Protein AF-A0A174ZA78-F1 (afdb_monomer)

Sequence (173 aa):
MIKTKEKLYFAYGSNMNLNQMAFRCPDAEVVESVRLEGYRLAFRTNGGGNGVATILPEEGSYVDGVLWRISERDEQHLDHYEGFPFLYGKEPVTVTNQDGVRREIMAYTMNSPYKDKPAMPSVSYLEGILNGCRQNGIDTQTVIEAVRCTQQELPQKVVPHKKQRHPKHKEER

Mean predicted aligned error: 7.01 Å

InterPro domains:
  IPR009288 Gamma-glutamylcyclotransferase, AIG2-like domain [PF06094] (9-125)
  IPR013024 Gamma-glutamyl cyclotransferase-like [cd06661] (9-110)
  IPR017939 Gamma-glutamylcyclotransferase [PTHR12935] (7-140)
  IPR036568 Gamma-glutamyl cyclotransferase-like superfamily [SSF110857] (8-127)

Organism: NCBI:txid39492

Radius of gyration: 21.36 Å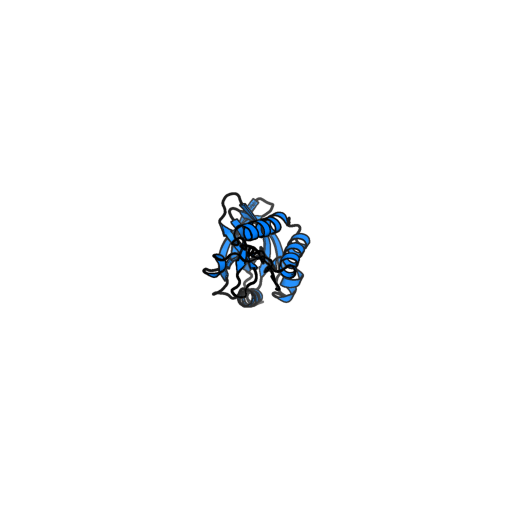; Cα contacts (8 Å, |Δi|>4): 327; chains: 1; bounding box: 51×38×90 Å

Secondary structure (DSSP, 8-state):
------EEEEE-SGGG-HHHHHHH-TT-EEEEEEEEEEEEEEEEE-SSS-EEEEEEEEEEEEEEEEEEEE-HHHHHHHHHHTTTTTSEEEEEEEEE-TT--EEEEEEEEEPTTTTTSB-PPPHHHHHHHHHHHHHTT--SHHHHHHHHHHHHHSPP---------PPPPP---

Foldseek 3Di:
DPPFPKAKEWDQFLCLFPVVCCVQAVPKDWDAKWKFAQWAWAFWDLVPQATGIFIDGHHPDMTITTIMIGGPSSVVSVCVVCVPPAQWNKDWTWIAGPVRDIDTHIYTGGDPPGVVGQHAHDPVRL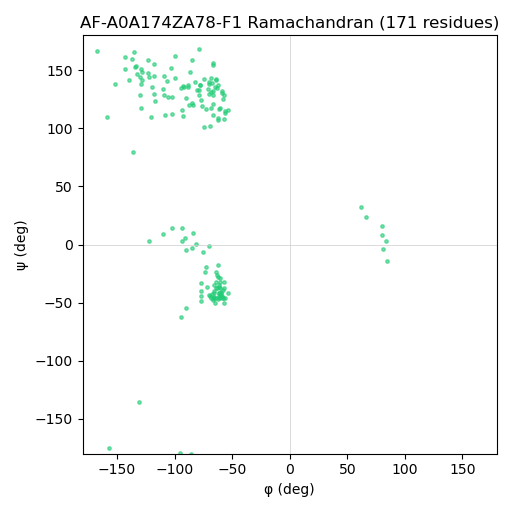VSGVNSCVVRVHDCPRVVVNNVVSVVPDPPPPDPDDPPDDDDDDDDD

Nearest PDB structures (foldseek):
  2rbh-assembly1_B  TM=8.512E-01  e=3.415E-13  Homo sapiens
  3cry-assembly1_B  TM=8.520E-01  e=6.783E-13  Homo sapiens
  2qik-assembly1_A  TM=7.857E-01  e=2.000E-08  Bacillus subtilis
  1vkb-assembly1_A  TM=7.619E-01  e=6.085E-06  Mus musculus
  5i8i-assembly2_D  TM=5.810E-01  e=1.045E-03  Kluyveromyces lactis NRRL Y-1140

Solvent-accessible surface area (backbone atoms only — not comparable to full-atom values): 9672 Å² total; per-residue (Å²): 132,85,80,74,68,73,41,58,37,50,25,76,32,56,65,34,13,65,72,55,31,51,70,64,21,73,78,51,41,84,72,50,60,33,35,31,70,40,20,32,50,38,28,18,26,74,82,78,84,40,17,44,73,31,67,44,84,33,83,93,33,49,36,70,29,33,33,30,39,30,40,65,66,31,48,56,41,47,36,62,77,49,40,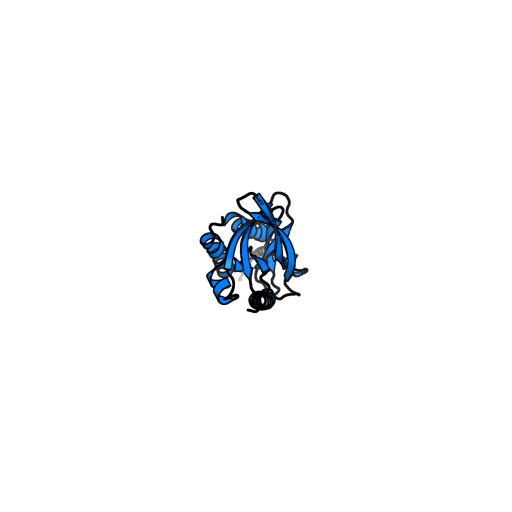51,76,63,51,16,40,79,44,79,43,64,31,30,38,92,88,67,53,73,46,79,33,39,28,72,34,52,25,80,75,35,60,78,34,64,23,67,54,50,70,70,57,49,51,41,25,51,49,8,26,59,77,62,76,44,79,56,61,53,60,54,47,18,51,54,54,30,62,66,70,39,80,78,81,80,73,79,78,78,77,80,79,77,82,80,83,82,85,83,135

pLDDT: mean 90.41, std 17.13, range [41.16, 98.75]

Structure (mmCIF, N/CA/C/O backbone):
data_AF-A0A174ZA78-F1
#
_entry.id   AF-A0A174ZA78-F1
#
loop_
_atom_site.group_PDB
_atom_site.id
_atom_site.type_symbol
_atom_site.label_atom_id
_atom_site.label_alt_id
_atom_site.label_comp_id
_atom_site.label_asym_id
_atom_site.label_entity_id
_atom_site.label_seq_id
_atom_site.pdbx_PDB_ins_code
_atom_site.Cartn_x
_atom_site.Cartn_y
_atom_site.Cartn_z
_atom_site.occupancy
_atom_site.B_iso_or_equiv
_atom_site.auth_seq_id
_atom_site.auth_comp_id
_atom_site.auth_asym_id
_atom_site.auth_atom_id
_atom_site.pdbx_PDB_model_num
ATOM 1 N N . MET A 1 1 ? -10.522 -20.636 25.186 1.00 41.16 1 MET A N 1
ATOM 2 C CA . MET A 1 1 ? -10.494 -19.824 23.952 1.00 41.16 1 MET A CA 1
ATOM 3 C C . MET A 1 1 ? -9.212 -19.015 23.968 1.00 41.16 1 MET A C 1
ATOM 5 O O . MET A 1 1 ? -9.056 -18.176 24.846 1.00 41.16 1 MET A O 1
ATOM 9 N N . ILE A 1 2 ? -8.262 -19.334 23.089 1.00 45.78 2 ILE A N 1
ATOM 10 C CA . ILE A 1 2 ? -7.063 -18.510 22.902 1.00 45.78 2 ILE A CA 1
ATOM 11 C C . ILE A 1 2 ? -7.548 -17.259 22.171 1.00 45.78 2 ILE A C 1
ATOM 13 O O . ILE A 1 2 ? -8.090 -17.377 21.077 1.00 45.78 2 ILE A O 1
ATOM 17 N N . LYS A 1 3 ? -7.439 -16.082 22.795 1.00 47.28 3 LYS A N 1
ATOM 18 C CA . LYS A 1 3 ? -7.637 -14.820 22.080 1.00 47.28 3 LYS A CA 1
ATOM 19 C C . LYS A 1 3 ? -6.455 -14.672 21.130 1.00 47.28 3 LYS A C 1
ATOM 21 O O . LYS A 1 3 ? -5.355 -14.360 21.578 1.00 47.28 3 LYS A O 1
ATOM 26 N N . THR A 1 4 ? -6.664 -14.961 19.854 1.00 57.22 4 THR A N 1
ATOM 27 C CA . THR A 1 4 ? -5.748 -14.552 18.791 1.00 57.22 4 THR A CA 1
ATOM 28 C C . THR A 1 4 ? -5.603 -13.037 18.858 1.00 57.22 4 THR A C 1
ATOM 30 O O . THR A 1 4 ? -6.591 -12.312 18.980 1.00 57.22 4 THR A O 1
ATOM 33 N N . LYS A 1 5 ? -4.364 -12.549 18.883 1.00 69.56 5 LYS A N 1
ATOM 34 C CA . LYS A 1 5 ? -4.090 -11.117 18.896 1.00 69.56 5 LYS A CA 1
ATOM 35 C C . LYS A 1 5 ? -4.353 -10.590 17.489 1.00 69.56 5 LYS A C 1
ATOM 37 O O . LYS A 1 5 ? -3.561 -10.801 16.581 1.00 69.56 5 LYS A O 1
ATOM 42 N N . GLU A 1 6 ? -5.509 -9.974 17.305 1.00 82.25 6 GLU A N 1
ATOM 43 C CA . GLU A 1 6 ? -5.920 -9.403 16.025 1.00 82.25 6 GLU A CA 1
ATOM 44 C C . GLU A 1 6 ? -5.213 -8.066 15.794 1.00 82.25 6 GLU A C 1
ATOM 46 O O . GLU A 1 6 ? -5.087 -7.243 16.708 1.00 82.25 6 GLU A O 1
ATOM 51 N N . LYS A 1 7 ? -4.743 -7.849 14.565 1.00 93.44 7 LYS A N 1
ATOM 52 C CA . LYS A 1 7 ? -4.045 -6.629 14.154 1.00 93.44 7 LYS A CA 1
ATOM 53 C C . LYS A 1 7 ? -4.767 -5.988 12.980 1.00 93.44 7 LYS A C 1
ATOM 55 O O . LYS A 1 7 ? -5.345 -6.676 12.145 1.00 93.44 7 LYS A O 1
ATOM 60 N N . LEU A 1 8 ? -4.722 -4.662 12.922 1.00 97.38 8 LEU A N 1
ATOM 61 C CA . LEU A 1 8 ? -5.211 -3.910 11.776 1.00 97.38 8 LEU A CA 1
ATOM 62 C C . LEU A 1 8 ? -4.061 -3.603 10.813 1.00 97.38 8 LEU A C 1
ATOM 64 O O . LEU A 1 8 ? -2.985 -3.172 11.237 1.00 97.38 8 LEU A O 1
ATOM 68 N N . TYR A 1 9 ? -4.314 -3.819 9.527 1.00 98.25 9 TYR A N 1
ATOM 69 C CA . TYR A 1 9 ? -3.368 -3.643 8.431 1.00 98.25 9 TYR A CA 1
ATOM 70 C C . TYR A 1 9 ? -3.997 -2.798 7.322 1.00 98.25 9 TYR A C 1
ATOM 72 O O . TYR A 1 9 ? -5.090 -3.100 6.847 1.00 98.25 9 TYR A O 1
ATOM 80 N N . PHE A 1 10 ? -3.300 -1.748 6.897 1.00 98.75 10 PHE A N 1
ATOM 81 C CA . PHE A 1 10 ? -3.713 -0.898 5.788 1.00 98.75 10 PHE A CA 1
ATOM 82 C C . PHE A 1 10 ? -3.087 -1.367 4.468 1.00 98.75 10 PHE A C 1
ATOM 84 O O . PHE A 1 10 ? -1.870 -1.299 4.279 1.00 98.75 10 PHE A O 1
ATOM 91 N N . ALA A 1 11 ? -3.932 -1.807 3.537 1.00 98.62 11 ALA A N 1
ATOM 92 C CA . ALA A 1 11 ? -3.547 -2.201 2.189 1.00 98.62 11 ALA A CA 1
ATOM 93 C C . ALA A 1 11 ? -3.885 -1.099 1.176 1.00 98.62 11 ALA A C 1
ATOM 95 O O . ALA A 1 11 ? -5.036 -0.699 1.047 1.00 98.62 11 ALA A O 1
ATOM 96 N N . TYR A 1 12 ? -2.897 -0.678 0.389 1.00 98.50 12 TYR A N 1
ATOM 97 C CA . TYR A 1 12 ? -3.042 0.354 -0.652 1.00 98.50 12 TYR A CA 1
ATOM 98 C C . TYR A 1 12 ? -2.656 -0.143 -2.061 1.00 98.50 12 TYR A C 1
ATOM 100 O O . TYR A 1 12 ? -2.606 0.619 -3.025 1.00 98.50 12 TYR A O 1
ATOM 108 N N . GLY A 1 13 ? -2.307 -1.427 -2.183 1.00 98.19 13 GLY A N 1
ATOM 109 C CA . GLY A 1 13 ? -1.799 -2.047 -3.407 1.00 98.19 13 GLY A CA 1
ATOM 110 C C . GLY A 1 13 ? -2.533 -3.341 -3.745 1.00 98.19 13 GLY A C 1
ATOM 111 O O . GLY A 1 13 ? -3.756 -3.420 -3.667 1.00 98.19 13 GLY A O 1
ATOM 112 N N . SER A 1 14 ? -1.790 -4.384 -4.123 1.00 97.81 14 SER A N 1
ATOM 113 C CA . SER A 1 14 ? -2.393 -5.647 -4.582 1.00 97.81 14 SER A CA 1
ATOM 114 C C . SER A 1 14 ? -3.247 -6.352 -3.516 1.00 97.81 14 SER A C 1
ATOM 116 O O . SER A 1 14 ? -4.246 -6.981 -3.857 1.00 97.81 14 SER A O 1
ATOM 118 N N . ASN A 1 15 ? -2.932 -6.151 -2.231 1.00 98.50 15 ASN A N 1
ATOM 119 C CA . ASN A 1 15 ? -3.715 -6.647 -1.093 1.00 98.50 15 ASN A CA 1
ATOM 120 C C . ASN A 1 15 ? -5.072 -5.931 -0.910 1.00 98.50 15 ASN A C 1
ATOM 122 O O . ASN A 1 15 ? -5.834 -6.290 -0.023 1.00 98.50 15 ASN A O 1
ATOM 126 N N . MET A 1 16 ? -5.430 -4.942 -1.738 1.00 98.56 16 MET A N 1
ATOM 127 C CA . MET A 1 16 ? -6.824 -4.472 -1.809 1.00 98.56 16 MET A CA 1
ATOM 128 C C . MET A 1 16 ? -7.732 -5.484 -2.524 1.00 98.56 16 MET A C 1
ATOM 130 O O . MET A 1 16 ? -8.950 -5.437 -2.389 1.00 98.56 16 MET A O 1
ATOM 134 N N . ASN A 1 17 ? -7.159 -6.397 -3.311 1.00 98.69 17 ASN A N 1
ATOM 135 C CA . ASN A 1 17 ? -7.915 -7.403 -4.041 1.00 98.69 17 ASN A CA 1
ATOM 136 C C . ASN A 1 17 ? -8.375 -8.530 -3.106 1.00 98.69 17 ASN A C 1
ATOM 138 O O . ASN A 1 17 ? -7.549 -9.262 -2.557 1.00 98.69 17 ASN A O 1
ATOM 142 N N . LEU A 1 18 ? -9.693 -8.713 -2.990 1.00 98.31 18 LEU A N 1
ATOM 143 C CA . LEU A 1 18 ? -10.297 -9.673 -2.061 1.00 98.31 18 LEU A CA 1
ATOM 144 C C . LEU A 1 18 ? -9.878 -11.118 -2.359 1.00 98.31 18 LEU A C 1
ATOM 146 O O . LEU A 1 18 ? -9.638 -11.892 -1.440 1.00 98.31 18 LEU A O 1
ATOM 150 N N . ASN A 1 19 ? -9.725 -11.477 -3.637 1.00 97.94 19 ASN A N 1
ATOM 151 C CA . ASN A 1 19 ? -9.325 -12.831 -4.026 1.00 97.94 19 ASN A CA 1
ATOM 152 C C . ASN A 1 19 ? -7.850 -13.094 -3.698 1.00 97.94 19 ASN A C 1
ATOM 154 O O . ASN A 1 19 ? -7.493 -14.201 -3.298 1.00 97.94 19 ASN A O 1
ATOM 158 N N . GLN A 1 20 ? -6.985 -12.083 -3.855 1.00 97.00 20 GLN A N 1
ATOM 159 C CA . GLN A 1 20 ? -5.584 -12.208 -3.448 1.00 97.00 20 GLN A CA 1
ATOM 160 C C . GLN A 1 20 ? -5.467 -12.323 -1.931 1.00 97.00 20 GLN A C 1
ATOM 162 O O . GLN A 1 20 ? -4.719 -13.173 -1.454 1.00 97.00 20 GLN A O 1
ATOM 167 N N . MET A 1 21 ? -6.227 -11.522 -1.180 1.00 97.88 21 MET A N 1
ATOM 168 C CA . MET A 1 21 ? -6.226 -11.595 0.280 1.00 97.88 21 MET A CA 1
ATOM 169 C C . MET A 1 21 ? -6.784 -12.916 0.791 1.00 97.88 21 MET A C 1
ATOM 171 O O . MET A 1 21 ? -6.112 -13.546 1.590 1.00 97.88 21 MET A O 1
ATOM 175 N N . ALA A 1 22 ? -7.899 -13.416 0.258 1.00 97.31 22 ALA A N 1
ATOM 176 C CA . ALA A 1 22 ? -8.426 -14.731 0.629 1.00 97.31 22 ALA A CA 1
ATOM 177 C C . ALA A 1 22 ? -7.420 -15.877 0.392 1.00 97.31 22 ALA A C 1
ATOM 179 O O . ALA A 1 22 ? -7.399 -16.851 1.140 1.00 97.31 22 ALA A O 1
ATOM 180 N N . PHE A 1 23 ? -6.564 -15.767 -0.631 1.00 96.88 23 PHE A N 1
ATOM 181 C CA . PHE A 1 23 ? -5.507 -16.748 -0.887 1.00 96.88 23 PHE A CA 1
ATOM 182 C C . PHE A 1 23 ? -4.300 -16.591 0.053 1.00 96.88 23 PHE A C 1
ATOM 184 O O . PHE A 1 23 ? -3.768 -17.583 0.548 1.00 96.88 23 PHE A O 1
ATOM 191 N N . ARG A 1 24 ? -3.834 -15.356 0.278 1.00 96.69 24 ARG A N 1
ATOM 192 C CA . ARG A 1 24 ? -2.638 -15.071 1.092 1.00 96.69 24 ARG A CA 1
ATOM 193 C C . ARG A 1 24 ? -2.920 -15.185 2.591 1.00 96.69 24 ARG A C 1
ATOM 195 O O . ARG A 1 24 ? -2.080 -15.694 3.328 1.00 96.69 24 ARG A O 1
ATOM 202 N N . CYS A 1 25 ? -4.088 -14.713 3.006 1.00 96.75 25 CYS A N 1
ATOM 203 C CA . CYS A 1 25 ? -4.512 -14.492 4.384 1.00 96.75 25 CYS A CA 1
ATOM 204 C C . CYS A 1 25 ? -5.955 -14.998 4.588 1.00 96.75 25 CYS A C 1
ATOM 206 O O . CYS A 1 25 ? -6.896 -14.203 4.536 1.00 96.75 25 CYS A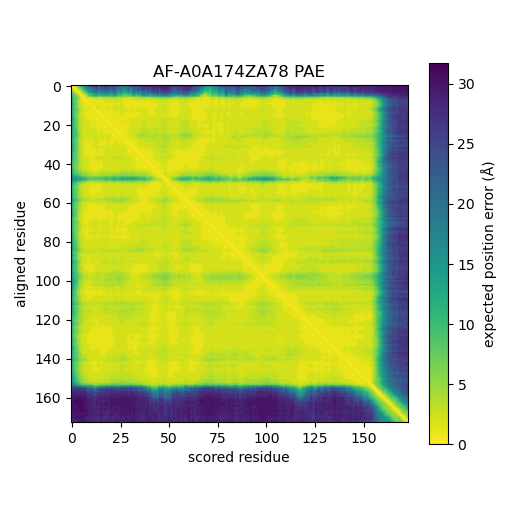 O 1
ATOM 208 N N . PRO A 1 26 ? -6.168 -16.314 4.758 1.00 94.50 26 PRO A N 1
A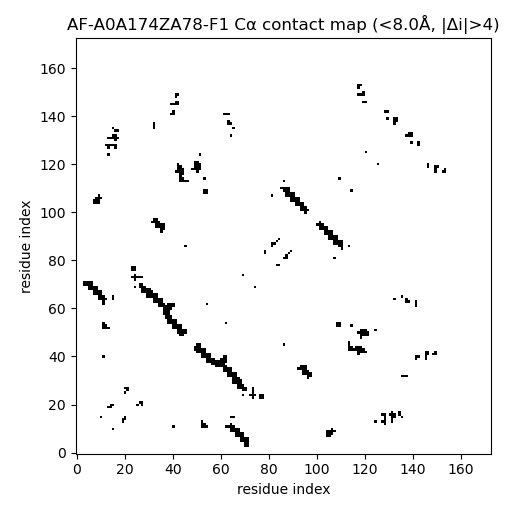TOM 209 C CA . PRO A 1 26 ? -7.510 -16.897 4.829 1.00 94.50 26 PRO A CA 1
ATOM 210 C C . PRO A 1 26 ? -8.348 -16.433 6.026 1.00 94.50 26 PRO A C 1
ATOM 212 O O . PRO A 1 26 ? -9.573 -16.503 5.952 1.00 94.50 26 PRO A O 1
ATOM 215 N N . ASP A 1 27 ? -7.703 -15.970 7.102 1.00 94.25 27 ASP A N 1
ATOM 216 C CA . ASP A 1 27 ? -8.385 -15.508 8.316 1.00 94.25 27 ASP A CA 1
ATOM 217 C C . ASP A 1 27 ? -8.635 -13.981 8.290 1.00 94.25 27 ASP A C 1
ATOM 219 O O . ASP A 1 27 ? -9.152 -13.417 9.256 1.00 94.25 27 ASP A O 1
ATOM 223 N N . ALA A 1 28 ? -8.272 -13.297 7.194 1.00 96.75 28 ALA A N 1
ATOM 224 C CA . ALA A 1 28 ? -8.397 -11.850 7.081 1.00 96.75 28 ALA A CA 1
ATOM 225 C C . ALA A 1 28 ? -9.833 -11.395 6.787 1.00 96.75 28 ALA A C 1
ATOM 227 O O . ALA A 1 28 ? -10.510 -11.909 5.894 1.00 96.75 28 ALA A O 1
ATOM 228 N N . GLU A 1 29 ? -10.260 -10.336 7.472 1.00 97.69 29 GLU A N 1
ATOM 229 C CA . GLU A 1 29 ? -11.580 -9.725 7.305 1.00 97.69 29 GLU A CA 1
ATOM 230 C C . GLU A 1 29 ? -11.450 -8.267 6.860 1.00 97.69 29 GLU A C 1
ATOM 232 O O . GLU A 1 29 ? -10.660 -7.499 7.420 1.00 97.69 29 GLU A O 1
ATOM 237 N N . VAL A 1 30 ? -12.251 -7.862 5.870 1.00 97.94 30 VAL A N 1
ATOM 238 C CA . VAL A 1 30 ? -12.382 -6.445 5.505 1.00 97.94 30 VAL A CA 1
ATOM 239 C C . VAL A 1 30 ? -13.060 -5.711 6.658 1.00 97.94 30 VAL A C 1
ATOM 241 O O . VAL A 1 30 ? -14.125 -6.123 7.116 1.00 97.94 30 VAL A O 1
ATOM 244 N N . VAL A 1 31 ? -12.460 -4.612 7.112 1.00 97.75 31 VAL A N 1
ATOM 245 C CA . VAL A 1 31 ? -13.044 -3.733 8.132 1.00 97.75 31 VAL A CA 1
ATOM 246 C C . VAL A 1 31 ? -13.788 -2.586 7.463 1.00 97.75 31 VAL A C 1
ATOM 248 O O . VAL A 1 31 ? -14.996 -2.456 7.630 1.00 97.75 31 VAL A O 1
ATOM 251 N N . GLU A 1 32 ? -13.070 -1.758 6.706 1.00 97.94 32 GLU A N 1
ATOM 252 C CA . GLU A 1 32 ? -13.606 -0.581 6.018 1.00 97.94 32 GLU A CA 1
ATOM 253 C C . GLU A 1 32 ? -12.585 -0.046 4.999 1.00 97.94 32 GLU A C 1
ATOM 255 O O . GLU A 1 32 ? -11.407 -0.411 5.029 1.00 97.94 32 GLU A O 1
ATOM 260 N N . SER A 1 33 ? -13.027 0.844 4.110 1.00 98.25 33 SER A N 1
ATOM 261 C CA . SER A 1 33 ? -12.134 1.632 3.253 1.00 98.25 33 SER A CA 1
ATOM 262 C C . SER A 1 33 ? -11.746 2.923 3.978 1.00 98.25 33 SER A C 1
ATOM 264 O O . SER A 1 33 ? -12.598 3.587 4.571 1.00 98.25 33 SER A O 1
ATOM 266 N N . VAL A 1 34 ? -10.466 3.286 3.933 1.00 98.44 34 VAL A N 1
ATOM 267 C CA . VAL A 1 34 ? -9.895 4.429 4.665 1.00 98.44 34 VAL A CA 1
ATOM 268 C C . VAL A 1 34 ? -8.939 5.224 3.785 1.00 98.44 34 VAL A C 1
ATOM 270 O O . VAL A 1 34 ? -8.398 4.701 2.810 1.00 98.44 34 VAL A O 1
ATOM 273 N N . ARG A 1 35 ? -8.696 6.478 4.165 1.00 98.56 35 ARG A N 1
ATOM 274 C CA . ARG A 1 35 ? -7.794 7.397 3.472 1.00 98.56 35 ARG A CA 1
ATOM 275 C C . ARG A 1 35 ? -6.537 7.678 4.279 1.00 98.56 35 ARG A C 1
ATOM 277 O O . ARG A 1 35 ? -6.618 8.005 5.460 1.00 98.56 35 ARG A O 1
ATOM 284 N N . LEU A 1 36 ? -5.384 7.622 3.627 1.00 98.62 36 LEU A N 1
ATOM 285 C CA . LEU A 1 36 ? -4.107 8.108 4.135 1.00 98.62 36 LEU A CA 1
ATOM 286 C C . LEU A 1 36 ? -3.782 9.465 3.494 1.00 98.62 36 LEU A C 1
ATOM 288 O O . LEU A 1 36 ? -3.519 9.527 2.297 1.00 98.62 36 LEU A O 1
ATOM 292 N N . GLU A 1 37 ? -3.793 10.533 4.288 1.00 98.31 37 GLU A N 1
ATOM 293 C CA . GLU A 1 37 ? -3.479 11.904 3.850 1.00 98.31 37 GLU A CA 1
ATOM 294 C C . GLU A 1 37 ? -1.969 12.189 3.904 1.00 98.31 37 GLU A C 1
ATOM 296 O O . GLU A 1 37 ? -1.278 11.684 4.791 1.00 98.31 37 GLU A O 1
ATOM 301 N N . GLY A 1 38 ? -1.465 13.041 3.006 1.00 98.12 38 GLY A N 1
ATOM 302 C CA . GLY A 1 38 ? -0.055 13.454 2.952 1.00 98.12 38 GLY A CA 1
ATOM 303 C C . GLY A 1 38 ? 0.868 12.435 2.278 1.00 98.12 38 GLY A C 1
ATOM 304 O O . GLY A 1 38 ? 2.089 12.485 2.446 1.00 98.12 38 GLY A O 1
ATOM 305 N N . TYR A 1 39 ? 0.293 11.487 1.537 1.00 98.56 39 TYR A N 1
ATOM 306 C CA . TYR A 1 39 ? 1.017 10.454 0.805 1.00 98.56 39 TYR A CA 1
ATOM 307 C C . TYR A 1 39 ? 0.451 10.312 -0.598 1.00 98.56 39 TYR A C 1
ATOM 309 O O . TYR A 1 39 ? -0.741 10.497 -0.824 1.00 98.56 39 TYR A O 1
ATOM 317 N N . ARG A 1 40 ? 1.294 9.867 -1.526 1.00 98.19 40 ARG A N 1
ATOM 318 C CA . ARG A 1 40 ? 0.863 9.360 -2.828 1.00 98.19 40 ARG A CA 1
ATOM 319 C C . ARG A 1 40 ? 1.253 7.908 -3.019 1.00 98.19 40 ARG A C 1
ATOM 321 O O . ARG A 1 40 ? 2.246 7.429 -2.465 1.00 98.19 40 ARG A O 1
ATOM 328 N N . LEU A 1 41 ? 0.510 7.229 -3.881 1.00 98.62 41 LEU A N 1
ATOM 329 C CA . LEU A 1 41 ? 0.899 5.925 -4.390 1.00 98.62 41 LEU A CA 1
ATOM 330 C C . LEU A 1 41 ? 2.029 6.091 -5.425 1.00 98.62 41 LEU A C 1
ATOM 332 O O . LEU A 1 41 ? 2.052 7.037 -6.215 1.00 98.62 41 LEU A O 1
ATOM 336 N N . ALA A 1 42 ? 2.980 5.165 -5.436 1.00 98.25 42 ALA A N 1
ATOM 337 C CA . ALA A 1 42 ? 4.087 5.136 -6.383 1.00 98.25 42 ALA A CA 1
ATOM 338 C C . ALA A 1 42 ? 4.430 3.697 -6.778 1.00 98.25 42 ALA A C 1
ATOM 340 O O . ALA A 1 42 ? 4.273 2.773 -5.981 1.00 98.25 42 ALA A O 1
ATOM 341 N N . PHE A 1 43 ? 4.956 3.507 -7.991 1.00 98.50 43 PHE A N 1
ATOM 342 C CA . PHE A 1 43 ? 5.500 2.219 -8.414 1.00 98.50 43 PHE A CA 1
ATOM 343 C C . PHE A 1 43 ? 7.027 2.263 -8.434 1.00 98.50 43 PHE A C 1
ATOM 345 O O . PHE A 1 43 ? 7.655 3.156 -9.019 1.00 98.50 43 PHE A O 1
ATOM 352 N N . ARG A 1 44 ? 7.629 1.299 -7.739 1.00 98.00 44 ARG A N 1
ATOM 353 C CA . ARG A 1 44 ? 9.069 1.214 -7.487 1.00 98.00 44 ARG A CA 1
ATOM 354 C C . ARG A 1 44 ? 9.575 -0.192 -7.744 1.00 98.00 44 ARG A C 1
ATOM 356 O O . ARG A 1 44 ? 8.807 -1.151 -7.707 1.00 98.00 44 ARG A O 1
ATOM 363 N N . THR A 1 45 ? 10.854 -0.312 -8.078 1.00 97.00 45 THR A N 1
ATOM 364 C CA . THR A 1 45 ? 11.429 -1.608 -8.451 1.00 97.00 45 THR A CA 1
ATOM 365 C C . THR A 1 45 ? 11.409 -2.579 -7.278 1.00 97.00 45 THR A C 1
ATOM 367 O O . THR A 1 45 ? 11.837 -2.240 -6.182 1.00 97.00 45 THR A O 1
ATOM 370 N N . ASN A 1 46 ? 11.010 -3.824 -7.523 1.00 94.31 46 ASN A N 1
ATOM 371 C CA . ASN A 1 46 ? 11.199 -4.913 -6.561 1.00 94.31 46 ASN A CA 1
ATOM 372 C C . ASN A 1 46 ? 12.596 -5.568 -6.648 1.00 94.31 46 ASN A C 1
ATOM 374 O O . ASN A 1 46 ? 12.811 -6.644 -6.101 1.00 94.31 46 ASN A O 1
ATOM 378 N N . GLY A 1 47 ? 13.527 -4.981 -7.411 1.00 91.06 47 GLY A N 1
ATOM 379 C CA . GLY A 1 47 ? 14.840 -5.567 -7.713 1.00 91.06 47 GLY A CA 1
ATOM 380 C C . GLY A 1 47 ? 14.840 -6.553 -8.890 1.00 91.06 47 GLY A C 1
ATOM 381 O O . GLY A 1 47 ? 15.900 -6.831 -9.442 1.00 91.06 47 GLY A O 1
ATOM 382 N N . GLY A 1 48 ? 13.667 -7.014 -9.336 1.00 87.44 48 GLY A N 1
ATOM 383 C CA . GLY A 1 48 ? 13.477 -7.943 -10.458 1.00 87.44 48 GLY A CA 1
ATOM 384 C C . GLY A 1 48 ? 13.021 -7.288 -11.766 1.00 87.44 48 GLY A C 1
ATOM 385 O O . GLY A 1 48 ? 12.555 -7.981 -12.665 1.00 87.44 48 GLY A O 1
ATOM 386 N N . GLY A 1 49 ? 13.107 -5.958 -11.877 1.00 81.44 49 GLY A N 1
ATOM 387 C CA . GLY A 1 49 ? 12.754 -5.213 -13.094 1.00 81.44 49 GLY A CA 1
ATOM 388 C C . GLY A 1 49 ? 11.264 -4.891 -13.264 1.00 81.44 49 GLY A C 1
ATOM 389 O O . GLY A 1 49 ? 10.906 -4.274 -14.264 1.00 81.44 49 GLY A O 1
ATOM 390 N N . ASN A 1 50 ? 10.413 -5.247 -12.296 1.00 92.06 50 ASN A N 1
ATOM 391 C CA . ASN A 1 50 ? 8.993 -4.892 -12.280 1.00 92.06 50 ASN A CA 1
ATOM 392 C C . ASN A 1 50 ? 8.695 -3.847 -11.198 1.00 92.06 50 ASN A C 1
ATOM 394 O O . ASN A 1 50 ? 9.284 -3.873 -10.115 1.00 92.06 50 ASN A O 1
ATOM 398 N N . GLY A 1 51 ? 7.757 -2.948 -11.495 1.00 97.31 51 GLY A N 1
ATOM 399 C CA . GLY A 1 51 ? 7.207 -1.997 -10.537 1.00 97.31 51 GLY A CA 1
ATOM 400 C C . GLY A 1 51 ? 6.168 -2.628 -9.620 1.00 97.31 51 GLY A C 1
ATOM 401 O O . GLY A 1 51 ? 5.206 -3.231 -10.094 1.00 97.31 51 GLY A O 1
ATOM 402 N N . VAL A 1 52 ? 6.328 -2.443 -8.314 1.00 98.19 52 VAL A N 1
ATOM 403 C CA . VAL A 1 52 ? 5.332 -2.786 -7.292 1.00 98.19 52 VAL A CA 1
ATOM 404 C C . VAL A 1 52 ? 4.990 -1.552 -6.459 1.00 98.19 52 VAL A C 1
ATOM 406 O O . VAL A 1 52 ? 5.710 -0.553 -6.478 1.00 98.19 52 VAL A O 1
ATOM 409 N N . ALA A 1 53 ? 3.829 -1.590 -5.811 1.00 98.38 53 ALA A N 1
ATOM 410 C CA . ALA A 1 53 ? 3.209 -0.410 -5.218 1.00 98.38 53 ALA A CA 1
ATOM 411 C C . ALA A 1 53 ? 3.829 -0.070 -3.857 1.00 98.38 53 ALA A C 1
ATOM 413 O O . ALA A 1 53 ? 3.931 -0.934 -2.998 1.00 98.38 53 ALA A O 1
ATOM 414 N N . THR A 1 54 ? 4.168 1.190 -3.626 1.00 98.50 54 THR A N 1
ATOM 415 C CA . THR A 1 54 ? 4.518 1.738 -2.308 1.00 98.50 54 THR A CA 1
ATOM 416 C C . THR A 1 54 ? 3.808 3.072 -2.114 1.00 98.50 54 THR A C 1
ATOM 418 O O . THR A 1 54 ? 3.326 3.665 -3.078 1.00 98.50 54 THR A O 1
ATOM 421 N N . ILE A 1 55 ? 3.780 3.565 -0.883 1.00 98.50 55 ILE A N 1
ATOM 422 C CA . ILE A 1 55 ? 3.413 4.948 -0.571 1.00 98.50 55 ILE A CA 1
ATOM 423 C C . ILE A 1 55 ? 4.668 5.796 -0.356 1.00 98.50 55 ILE A C 1
ATOM 425 O O . ILE A 1 55 ? 5.667 5.300 0.166 1.00 98.50 55 ILE A O 1
ATOM 429 N N . LEU A 1 56 ? 4.629 7.056 -0.790 1.00 97.88 56 LEU A N 1
ATOM 430 C CA . LEU A 1 56 ? 5.677 8.054 -0.567 1.00 97.88 56 LEU A CA 1
ATOM 431 C C . LEU A 1 56 ? 5.049 9.342 -0.019 1.00 97.88 56 LEU A C 1
ATOM 433 O O . LEU A 1 56 ? 3.949 9.679 -0.459 1.00 97.88 56 LEU A O 1
ATOM 437 N N . PRO A 1 57 ? 5.719 10.067 0.895 1.00 97.88 57 PRO A N 1
ATOM 438 C CA . PRO A 1 57 ? 5.215 11.343 1.395 1.00 97.88 57 PRO A CA 1
ATOM 439 C C . PRO A 1 57 ? 5.019 12.358 0.264 1.00 97.88 57 PRO A C 1
ATOM 441 O O . PRO A 1 57 ? 5.919 12.550 -0.556 1.00 97.88 57 PRO A O 1
ATOM 444 N N . GLU A 1 58 ? 3.861 13.011 0.237 1.00 97.75 58 GLU A N 1
ATOM 445 C CA . GLU A 1 58 ? 3.533 14.090 -0.693 1.00 97.75 58 GLU A CA 1
ATOM 446 C C . GLU A 1 58 ? 2.393 14.939 -0.118 1.00 97.75 58 GLU A C 1
ATOM 448 O O . GLU A 1 58 ? 1.254 14.489 0.000 1.00 97.75 58 GLU A O 1
ATOM 453 N N . GLU A 1 59 ? 2.719 16.170 0.275 1.00 96.88 59 GLU A N 1
ATOM 454 C CA . GLU A 1 59 ? 1.763 17.098 0.882 1.00 96.88 59 GLU A CA 1
ATOM 455 C C . GLU A 1 59 ? 0.633 17.447 -0.098 1.00 96.88 59 GLU A C 1
ATOM 457 O O . GLU A 1 59 ? 0.885 17.759 -1.261 1.00 96.88 59 GLU A O 1
ATOM 462 N N . GLY A 1 60 ? -0.613 17.420 0.380 1.00 96.62 60 GLY A N 1
ATOM 463 C CA . GLY A 1 60 ? -1.799 17.678 -0.445 1.00 96.62 60 GLY A CA 1
ATOM 464 C C . GLY A 1 60 ? -2.276 16.485 -1.285 1.00 96.62 60 GLY A C 1
ATOM 465 O O . GLY A 1 60 ? -3.332 16.586 -1.909 1.00 96.62 60 GLY A O 1
ATOM 466 N N . SER A 1 61 ? -1.548 15.364 -1.267 1.00 97.62 61 SER A N 1
ATOM 467 C CA . SER A 1 61 ? -1.956 14.099 -1.887 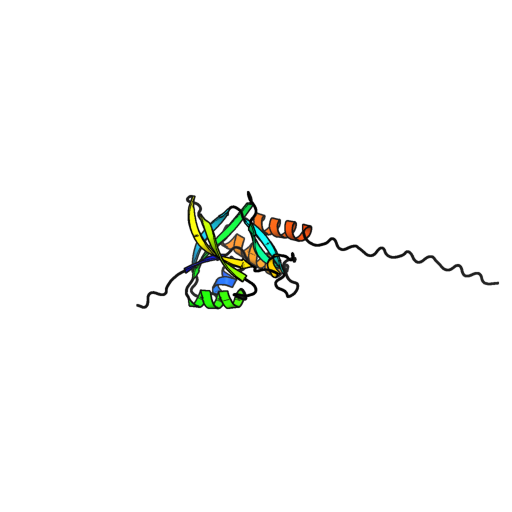1.00 97.62 61 SER A CA 1
ATOM 468 C C . SER A 1 61 ? -2.539 13.129 -0.863 1.00 97.62 61 SER A C 1
ATOM 470 O O . SER A 1 61 ? -2.328 13.263 0.345 1.00 97.62 61 SER A O 1
ATOM 472 N N . TYR A 1 62 ? -3.267 12.127 -1.355 1.00 98.12 62 TYR A N 1
ATOM 473 C CA . TYR A 1 62 ? -3.822 11.067 -0.523 1.00 98.12 62 TYR A CA 1
ATOM 474 C C . TYR A 1 62 ? -3.800 9.703 -1.216 1.00 98.12 62 TYR A C 1
ATOM 476 O O . TYR A 1 62 ? -3.721 9.586 -2.443 1.00 98.12 62 TYR A O 1
ATOM 484 N N . VAL A 1 63 ? -3.925 8.652 -0.406 1.00 98.44 63 VAL A N 1
ATOM 485 C CA . VAL A 1 63 ? -4.082 7.268 -0.857 1.00 98.44 63 VAL A CA 1
ATOM 486 C C . VAL A 1 63 ? -5.282 6.648 -0.161 1.00 98.44 63 VAL A C 1
ATOM 488 O O . VAL A 1 63 ? -5.288 6.487 1.057 1.00 98.44 63 VAL A O 1
ATOM 491 N N . ASP A 1 64 ? -6.286 6.270 -0.943 1.00 98.50 64 ASP A N 1
ATOM 492 C CA . ASP A 1 64 ? -7.385 5.440 -0.461 1.00 98.50 64 ASP A CA 1
ATOM 493 C C . ASP A 1 64 ? -6.968 3.965 -0.479 1.00 98.50 64 ASP A C 1
ATOM 495 O O . ASP A 1 64 ? -6.295 3.501 -1.403 1.00 98.50 64 ASP A O 1
ATOM 499 N N . GLY A 1 65 ? -7.365 3.224 0.549 1.00 98.44 65 GLY A N 1
ATOM 500 C CA . GLY A 1 65 ? -7.036 1.812 0.688 1.00 98.44 65 GLY A CA 1
ATOM 501 C C . GLY A 1 65 ? -8.011 1.064 1.585 1.00 98.44 65 GLY A C 1
ATOM 502 O O . GLY A 1 65 ? -9.018 1.604 2.042 1.00 98.44 65 GLY A O 1
ATOM 503 N N . VAL A 1 66 ? -7.706 -0.206 1.825 1.00 98.62 66 VAL A N 1
ATOM 504 C CA . VAL A 1 66 ? -8.559 -1.141 2.561 1.00 98.62 66 VAL A CA 1
ATOM 505 C C . VAL A 1 66 ? -7.928 -1.448 3.908 1.00 98.62 66 VAL A C 1
ATOM 507 O O . VAL A 1 66 ? -6.756 -1.824 3.989 1.00 98.62 66 VAL A O 1
ATOM 510 N N . LEU A 1 67 ? -8.716 -1.306 4.968 1.00 98.31 67 LEU A N 1
ATOM 511 C CA . LEU A 1 67 ? -8.346 -1.734 6.302 1.00 98.31 67 LEU A CA 1
ATOM 512 C C . LEU A 1 67 ? -8.746 -3.196 6.496 1.00 98.31 67 LEU A C 1
ATOM 514 O O . LEU A 1 67 ? -9.924 -3.545 6.421 1.00 98.31 67 LEU A O 1
ATOM 518 N N . TRP A 1 68 ? -7.761 -4.034 6.782 1.00 98.50 68 TRP A N 1
ATOM 519 C CA . TRP A 1 68 ? -7.939 -5.448 7.075 1.00 98.50 68 TRP A CA 1
ATOM 520 C C . TRP A 1 68 ? -7.730 -5.716 8.555 1.00 98.50 68 TRP A C 1
ATOM 522 O O . TRP A 1 68 ? -6.803 -5.183 9.167 1.00 98.50 68 TRP A O 1
ATOM 532 N N . ARG A 1 69 ? -8.553 -6.595 9.117 1.00 98.00 69 ARG A N 1
ATOM 533 C CA . ARG A 1 69 ? -8.241 -7.307 10.352 1.00 98.00 69 ARG A CA 1
ATOM 534 C C . ARG A 1 69 ? -7.527 -8.591 9.966 1.00 98.00 69 ARG A C 1
ATOM 536 O O . ARG A 1 69 ? -8.038 -9.336 9.139 1.00 98.00 69 ARG A O 1
ATOM 543 N N . ILE A 1 70 ? -6.352 -8.821 10.538 1.00 97.44 70 ILE A N 1
ATOM 544 C CA . ILE A 1 70 ? -5.505 -9.975 10.233 1.00 97.44 70 ILE A CA 1
ATOM 545 C C . ILE A 1 70 ? -5.105 -10.705 11.515 1.00 97.44 70 ILE A C 1
ATOM 547 O O . ILE A 1 70 ? -4.939 -10.089 12.577 1.00 97.44 70 ILE A O 1
ATOM 551 N N . SER A 1 71 ? -4.939 -12.021 11.408 1.00 96.38 71 SER A N 1
ATOM 552 C CA . SER A 1 71 ? -4.351 -12.847 12.460 1.00 96.38 71 SER A CA 1
ATOM 553 C C . SER A 1 71 ? -2.818 -12.740 12.470 1.00 96.38 71 SER A C 1
ATOM 555 O O . SER A 1 71 ? -2.196 -12.256 11.523 1.00 96.38 71 SER A O 1
ATOM 557 N N . GLU A 1 72 ? -2.170 -13.253 13.521 1.00 94.50 72 GLU A N 1
ATOM 558 C CA . GLU A 1 72 ? -0.702 -13.376 13.549 1.00 94.50 72 GLU A CA 1
ATOM 559 C C . GLU A 1 72 ? -0.175 -14.277 12.417 1.00 94.50 72 GLU A C 1
ATOM 561 O O . GLU A 1 72 ? 0.913 -14.045 11.892 1.00 94.50 72 GLU A O 1
ATOM 566 N N . ARG A 1 73 ? -0.949 -15.294 12.012 1.00 94.75 73 ARG A N 1
ATOM 567 C CA . ARG A 1 73 ? -0.591 -16.196 10.911 1.00 94.75 73 ARG A CA 1
ATOM 568 C C . ARG A 1 73 ? -0.651 -15.482 9.564 1.00 94.75 73 ARG A C 1
ATOM 570 O O . ARG A 1 73 ? 0.258 -15.639 8.751 1.00 94.75 73 ARG A O 1
ATOM 577 N N . ASP A 1 74 ? -1.692 -14.687 9.345 1.00 96.94 74 ASP A N 1
ATOM 578 C CA . ASP A 1 74 ? -1.809 -13.856 8.147 1.00 96.94 74 ASP A CA 1
ATOM 579 C C . ASP A 1 74 ? -0.661 -12.848 8.072 1.00 96.94 74 ASP A C 1
ATOM 581 O O . ASP A 1 74 ? -0.068 -12.673 7.011 1.00 96.94 74 ASP A O 1
ATOM 585 N N . GLU A 1 75 ? -0.283 -12.229 9.199 1.00 96.75 75 GLU A N 1
ATOM 586 C CA . GLU A 1 75 ? 0.864 -11.317 9.236 1.00 96.75 75 GLU A CA 1
ATOM 587 C C . GLU A 1 75 ? 2.165 -12.022 8.821 1.00 96.75 75 GLU A C 1
ATOM 589 O O . GLU A 1 75 ? 2.916 -11.461 8.029 1.00 96.75 75 GLU A O 1
ATOM 594 N N . GLN A 1 76 ? 2.407 -13.259 9.269 1.00 96.31 76 GLN A N 1
ATOM 595 C CA . GLN A 1 76 ? 3.576 -14.046 8.846 1.00 96.31 76 GLN A CA 1
ATOM 596 C C . GLN A 1 76 ? 3.562 -14.367 7.346 1.00 96.31 76 GLN A C 1
ATOM 598 O O . GLN A 1 76 ? 4.610 -14.363 6.696 1.00 96.31 76 GLN A O 1
ATOM 603 N N . HIS A 1 77 ? 2.388 -14.650 6.777 1.00 96.94 77 HIS A N 1
ATOM 604 C CA . HIS A 1 77 ? 2.263 -14.833 5.335 1.00 96.94 77 HIS A CA 1
ATOM 605 C C . HIS A 1 77 ? 2.548 -13.524 4.592 1.00 96.94 77 HIS A C 1
ATOM 607 O O . HIS A 1 77 ? 3.314 -13.530 3.629 1.00 96.94 77 HIS A O 1
ATOM 613 N N . LEU A 1 78 ? 1.983 -12.403 5.048 1.00 97.75 78 LEU A N 1
ATOM 614 C CA . LEU A 1 78 ? 2.259 -11.084 4.479 1.00 97.75 78 LEU A CA 1
ATOM 615 C C . LEU A 1 78 ? 3.748 -10.747 4.561 1.00 97.75 78 LEU A C 1
ATOM 617 O O . LEU A 1 78 ? 4.312 -10.347 3.553 1.00 97.75 78 LEU A O 1
ATOM 621 N N . ASP A 1 79 ? 4.415 -11.005 5.687 1.00 98.06 79 ASP A N 1
ATOM 622 C CA . ASP A 1 79 ? 5.861 -10.796 5.830 1.00 98.06 79 ASP A CA 1
ATOM 623 C C . ASP A 1 79 ? 6.661 -11.505 4.735 1.00 98.06 79 ASP A C 1
ATOM 625 O O . ASP A 1 79 ? 7.589 -10.931 4.158 1.00 98.06 79 ASP A O 1
ATOM 629 N N . HIS A 1 80 ? 6.269 -12.736 4.403 1.00 97.00 80 HIS A N 1
ATOM 630 C CA . HIS A 1 80 ? 6.877 -13.483 3.311 1.00 97.00 80 HIS A CA 1
ATOM 631 C C . HIS A 1 80 ? 6.599 -12.845 1.940 1.00 97.00 80 HIS A C 1
ATOM 633 O O . HIS A 1 80 ? 7.531 -12.657 1.157 1.00 97.00 80 HIS A O 1
ATOM 639 N N . TYR A 1 81 ? 5.342 -12.489 1.647 1.00 95.69 81 TYR A N 1
ATOM 640 C CA . TYR A 1 81 ? 4.956 -11.885 0.363 1.00 95.69 81 TYR A CA 1
ATOM 641 C C . TYR A 1 81 ? 5.558 -10.492 0.138 1.00 95.69 81 TYR A C 1
ATOM 643 O O . TYR A 1 81 ? 5.903 -10.154 -0.993 1.00 95.69 81 TYR A O 1
ATOM 651 N N . GLU A 1 82 ? 5.704 -9.705 1.199 1.00 96.69 82 GLU A N 1
ATOM 652 C CA . GLU A 1 82 ? 6.250 -8.346 1.165 1.00 96.69 82 GLU A CA 1
ATOM 653 C C . GLU A 1 82 ? 7.790 -8.343 1.241 1.00 96.69 82 GLU A C 1
ATOM 655 O O . GLU A 1 82 ? 8.429 -7.294 1.168 1.00 96.69 82 GLU A O 1
ATOM 660 N N . GLY A 1 83 ? 8.432 -9.510 1.384 1.00 96.56 83 GLY A N 1
ATOM 661 C CA . GLY A 1 83 ? 9.889 -9.614 1.500 1.00 96.56 83 GLY A CA 1
ATOM 662 C C . GLY A 1 83 ? 10.444 -8.885 2.728 1.00 96.56 83 GLY A C 1
ATOM 663 O O . GLY A 1 83 ? 11.548 -8.328 2.673 1.00 96.56 83 GLY A O 1
ATOM 664 N N . PHE A 1 84 ? 9.673 -8.849 3.817 1.00 96.50 84 PHE A N 1
ATOM 665 C CA . PHE A 1 84 ? 10.056 -8.223 5.078 1.00 96.50 84 PHE A CA 1
ATOM 666 C C . PHE A 1 84 ? 11.265 -8.949 5.706 1.00 96.50 84 PHE A C 1
ATOM 668 O O . PHE A 1 84 ? 11.340 -10.179 5.651 1.00 96.50 84 PHE A O 1
ATOM 675 N N . PRO A 1 85 ? 12.227 -8.230 6.322 1.00 96.94 85 PRO A N 1
ATOM 676 C CA . PRO A 1 85 ? 12.296 -6.774 6.488 1.00 96.94 85 PRO A CA 1
ATOM 677 C C . PRO A 1 85 ? 13.102 -6.059 5.391 1.00 96.94 85 PRO A C 1
ATOM 679 O O . PRO A 1 85 ? 13.517 -4.919 5.585 1.00 96.94 85 PRO A O 1
ATOM 682 N N . PHE A 1 86 ? 13.411 -6.718 4.270 1.00 96.81 86 PHE A N 1
ATOM 683 C CA . PHE A 1 86 ? 14.368 -6.193 3.292 1.00 96.81 86 PHE A CA 1
ATOM 684 C C . PHE A 1 86 ? 13.705 -5.331 2.222 1.00 96.81 86 PHE A C 1
ATOM 686 O O . PHE A 1 86 ? 14.120 -4.190 2.028 1.00 96.81 86 PHE A O 1
ATOM 693 N N . LEU A 1 87 ? 12.695 -5.860 1.526 1.00 96.94 87 LEU A N 1
ATOM 694 C CA . LEU A 1 87 ? 12.019 -5.134 0.450 1.00 96.94 87 LEU A CA 1
ATOM 695 C C . LEU A 1 87 ? 11.049 -4.093 1.021 1.00 96.94 87 LEU A C 1
ATOM 697 O O . LEU A 1 87 ? 11.120 -2.925 0.639 1.00 96.94 87 LEU A O 1
ATOM 701 N N . TYR A 1 88 ? 10.210 -4.504 1.972 1.00 98.25 88 TYR A N 1
ATOM 702 C CA . TYR A 1 88 ? 9.337 -3.620 2.742 1.00 98.25 88 TYR A CA 1
ATOM 703 C C . TYR A 1 88 ? 9.671 -3.667 4.236 1.00 98.25 88 TYR A C 1
ATOM 705 O O . TYR A 1 88 ? 10.039 -4.709 4.783 1.00 98.25 88 TYR A O 1
ATOM 713 N N . GLY A 1 89 ? 9.526 -2.520 4.896 1.00 98.12 89 GLY A N 1
ATOM 714 C CA . GLY A 1 89 ? 9.421 -2.385 6.343 1.00 98.12 89 GLY A CA 1
ATOM 715 C C . GLY A 1 89 ? 7.958 -2.323 6.786 1.00 98.12 89 GLY A C 1
ATOM 716 O O . GLY A 1 89 ? 7.048 -2.385 5.963 1.00 98.12 89 GLY A O 1
ATOM 717 N N . LYS A 1 90 ? 7.738 -2.192 8.097 1.00 97.69 90 LYS A N 1
ATOM 718 C CA . LYS A 1 90 ? 6.419 -1.950 8.697 1.00 97.69 90 LYS A CA 1
ATOM 719 C C . LYS A 1 90 ? 6.445 -0.605 9.394 1.00 97.69 90 LYS A C 1
ATOM 721 O O . LYS A 1 90 ? 7.260 -0.409 10.294 1.00 97.69 90 LYS A O 1
ATOM 726 N N . GLU A 1 91 ? 5.536 0.280 9.022 1.00 96.88 91 GLU A N 1
ATOM 727 C CA . GLU A 1 91 ? 5.441 1.616 9.601 1.00 96.88 91 GLU A CA 1
ATOM 728 C C . GLU A 1 91 ? 4.007 1.895 10.069 1.00 96.88 91 GLU A C 1
ATOM 730 O O . GLU A 1 91 ? 3.047 1.465 9.417 1.00 96.88 91 GLU A O 1
ATOM 735 N N . PRO A 1 92 ? 3.832 2.580 11.212 1.00 97.75 92 PRO A N 1
ATOM 736 C CA . PRO A 1 92 ? 2.538 3.121 11.583 1.00 97.75 92 PRO A CA 1
ATOM 737 C C . PRO A 1 92 ? 2.182 4.290 10.658 1.00 97.75 92 PRO A C 1
ATOM 739 O O . PRO A 1 92 ? 2.961 5.227 10.488 1.00 97.75 92 PRO A O 1
ATOM 742 N N . VAL A 1 93 ? 0.983 4.254 10.085 1.00 98.25 93 VAL A N 1
ATOM 743 C CA . VAL A 1 93 ? 0.406 5.340 9.290 1.00 98.25 93 VAL A CA 1
ATOM 744 C C . VAL A 1 93 ? -0.924 5.767 9.894 1.00 98.25 93 VAL A C 1
ATOM 746 O O . VAL A 1 93 ? -1.677 4.945 10.412 1.00 98.25 93 VAL A O 1
ATOM 749 N N . THR A 1 94 ? -1.232 7.063 9.844 1.00 98.50 94 THR A N 1
ATOM 750 C CA . THR A 1 94 ? -2.519 7.570 10.334 1.00 98.50 94 THR A CA 1
ATOM 751 C C . THR A 1 94 ? -3.522 7.630 9.195 1.00 98.50 94 THR A C 1
ATOM 753 O O . THR A 1 94 ? -3.406 8.482 8.317 1.00 98.50 94 THR A O 1
ATOM 756 N N . VAL A 1 95 ? -4.524 6.760 9.241 1.00 98.44 95 VAL A N 1
ATOM 757 C CA . VAL A 1 95 ? -5.624 6.730 8.274 1.00 98.44 95 VAL A CA 1
ATOM 758 C C . VAL A 1 95 ? -6.883 7.350 8.867 1.00 98.44 95 VAL A C 1
ATOM 760 O O . VAL A 1 95 ? -7.090 7.317 10.082 1.00 98.44 95 VAL A O 1
ATOM 763 N N . THR A 1 96 ? -7.726 7.903 8.007 1.00 98.44 96 THR A N 1
ATOM 764 C CA . THR A 1 96 ? -9.001 8.532 8.351 1.00 98.44 96 THR A CA 1
ATOM 765 C C . THR A 1 96 ? -10.126 7.759 7.678 1.00 98.44 96 THR A C 1
ATOM 767 O O . THR A 1 96 ? -10.053 7.484 6.479 1.00 98.44 96 THR A O 1
ATOM 770 N N . ASN A 1 97 ? -11.155 7.385 8.433 1.00 96.69 97 ASN A N 1
ATOM 771 C CA . ASN A 1 97 ? -12.336 6.748 7.857 1.00 96.69 97 ASN A CA 1
ATOM 772 C C . ASN A 1 97 ? -13.368 7.771 7.348 1.00 96.69 97 ASN A C 1
ATOM 774 O O . ASN A 1 97 ? -13.173 8.981 7.456 1.00 96.69 97 ASN A O 1
ATOM 778 N N . GLN A 1 98 ? -14.485 7.283 6.804 1.00 93.25 98 GLN A N 1
ATOM 779 C CA . GLN A 1 98 ? -15.551 8.133 6.255 1.00 93.25 98 GLN A CA 1
ATOM 780 C C . GLN A 1 98 ? -16.219 9.035 7.307 1.00 93.25 98 GLN A C 1
ATOM 782 O O . GLN A 1 98 ? -16.678 10.123 6.968 1.00 93.25 98 GLN A O 1
ATOM 787 N N . ASP A 1 99 ? -16.210 8.629 8.580 1.00 95.69 99 ASP A N 1
ATOM 788 C CA . ASP A 1 99 ? -16.729 9.426 9.700 1.00 95.69 99 ASP A CA 1
ATOM 789 C C . ASP A 1 99 ? -15.727 10.491 10.193 1.00 95.69 99 ASP A C 1
ATOM 791 O O . ASP A 1 99 ? -15.997 11.210 11.157 1.00 95.69 99 ASP A O 1
ATOM 795 N N . GLY A 1 100 ? -14.542 10.583 9.579 1.00 96.31 100 GLY A N 1
ATOM 796 C CA . GLY A 1 100 ? -13.473 11.495 9.993 1.00 96.31 100 GLY A CA 1
ATOM 797 C C . GLY A 1 100 ? -12.650 11.000 11.189 1.00 96.31 100 GLY A C 1
ATOM 798 O O . GLY A 1 100 ? -11.817 11.742 11.717 1.00 96.31 100 GLY A O 1
ATOM 799 N N . VAL A 1 101 ? -12.844 9.755 11.632 1.00 97.19 101 VAL A N 1
ATOM 800 C CA . VAL A 1 101 ? -12.094 9.164 12.745 1.00 97.19 101 VAL A CA 1
ATOM 801 C C . VAL A 1 101 ? -10.706 8.760 12.268 1.00 97.19 101 VAL A C 1
ATOM 803 O O . VAL A 1 101 ? -10.552 7.965 11.341 1.00 97.19 101 VAL A O 1
ATOM 806 N N . ARG A 1 102 ? -9.684 9.279 12.952 1.00 97.75 102 ARG A N 1
ATOM 807 C CA . ARG A 1 102 ? -8.275 8.986 12.676 1.00 97.75 102 ARG A CA 1
ATOM 808 C C . ARG A 1 102 ? -7.780 7.827 13.530 1.00 97.75 102 ARG A C 1
ATOM 810 O O . ARG A 1 102 ? -8.046 7.790 14.732 1.00 97.75 102 ARG A O 1
ATOM 817 N N . ARG A 1 103 ? -7.034 6.900 12.930 1.00 96.69 103 ARG A N 1
ATOM 818 C CA . ARG A 1 103 ? -6.408 5.765 13.624 1.00 96.69 103 ARG A CA 1
ATOM 819 C C . ARG A 1 103 ? -5.006 5.521 13.093 1.00 96.69 103 ARG A C 1
ATOM 821 O O . ARG A 1 103 ? -4.775 5.610 11.892 1.00 96.69 103 ARG A O 1
ATOM 828 N N . GLU A 1 104 ? -4.090 5.185 13.990 1.00 97.75 104 GLU A N 1
ATOM 829 C CA . GLU A 1 104 ? -2.753 4.727 13.625 1.00 97.75 104 GLU A CA 1
ATOM 830 C C . GLU A 1 104 ? -2.788 3.219 13.348 1.00 97.75 104 GLU A C 1
ATOM 832 O O . GLU A 1 104 ? -3.215 2.436 14.197 1.00 97.75 104 GLU A O 1
ATOM 837 N N . ILE A 1 105 ? -2.389 2.820 12.142 1.00 97.88 105 ILE A N 1
ATOM 838 C CA . ILE A 1 105 ? -2.519 1.463 11.605 1.00 97.88 105 ILE A CA 1
ATOM 839 C C . ILE A 1 105 ? -1.190 1.042 10.980 1.00 97.88 105 ILE A C 1
ATOM 841 O O . ILE A 1 105 ? -0.478 1.861 10.409 1.00 97.88 105 ILE A O 1
ATOM 845 N N . MET A 1 106 ? -0.850 -0.244 11.059 1.00 98.00 106 MET A N 1
ATOM 846 C CA . MET A 1 106 ? 0.340 -0.768 10.391 1.00 98.00 106 MET A CA 1
ATOM 847 C C . MET A 1 106 ? 0.148 -0.795 8.870 1.00 98.00 106 MET A C 1
ATOM 849 O O . MET A 1 106 ? -0.860 -1.302 8.376 1.00 98.00 106 MET A O 1
ATOM 853 N N . ALA A 1 107 ? 1.147 -0.324 8.132 1.00 98.50 107 ALA A N 1
ATOM 854 C CA . ALA A 1 107 ? 1.280 -0.529 6.697 1.00 98.50 107 ALA A CA 1
ATOM 855 C C . ALA A 1 107 ? 2.680 -1.059 6.367 1.00 98.50 107 ALA A C 1
ATOM 857 O O . ALA A 1 107 ? 3.653 -0.751 7.058 1.00 98.50 107 ALA A O 1
ATOM 858 N N . TYR A 1 108 ? 2.790 -1.829 5.285 1.00 98.69 108 TYR A N 1
ATOM 859 C CA . TYR A 1 108 ? 4.092 -2.129 4.695 1.00 98.69 108 TYR A CA 1
ATOM 860 C C . TYR A 1 108 ? 4.537 -0.933 3.860 1.00 98.69 108 TYR A C 1
ATOM 862 O O . TYR A 1 108 ? 3.742 -0.435 3.069 1.00 98.69 108 TYR A O 1
ATOM 870 N N . THR A 1 109 ? 5.776 -0.468 3.993 1.00 97.94 109 THR A N 1
ATOM 871 C CA . THR A 1 109 ? 6.343 0.616 3.166 1.00 97.94 109 THR A CA 1
ATOM 872 C C . THR A 1 109 ? 7.684 0.185 2.589 1.00 97.94 109 THR A C 1
ATOM 874 O O . THR A 1 109 ? 8.461 -0.508 3.242 1.00 97.94 109 THR A O 1
ATOM 877 N N . MET A 1 110 ? 7.939 0.498 1.317 1.00 98.19 110 MET A N 1
ATOM 878 C CA . MET A 1 110 ? 9.125 -0.023 0.639 1.00 98.19 110 MET A CA 1
ATOM 879 C C . MET A 1 110 ? 10.399 0.621 1.198 1.00 98.19 110 MET A C 1
ATOM 881 O O . MET A 1 110 ? 10.460 1.836 1.383 1.00 98.19 110 MET A O 1
ATOM 885 N N . ASN A 1 111 ? 11.444 -0.180 1.401 1.00 97.88 111 ASN A N 1
ATOM 886 C CA . ASN A 1 111 ? 12.736 0.275 1.905 1.00 97.88 111 ASN A CA 1
ATOM 887 C C . ASN A 1 111 ? 13.653 0.810 0.794 1.00 97.88 111 ASN A C 1
ATOM 889 O O . ASN A 1 111 ? 13.531 0.481 -0.389 1.00 97.88 111 ASN A O 1
ATOM 893 N N . SER A 1 112 ? 14.638 1.620 1.187 1.00 95.69 112 SER A N 1
ATOM 894 C CA . SER A 1 112 ? 15.778 1.950 0.321 1.00 95.69 112 SER A CA 1
ATOM 895 C C . SER A 1 112 ? 16.657 0.700 0.124 1.00 95.69 112 SER A C 1
ATOM 897 O O . SER A 1 112 ? 16.786 -0.093 1.059 1.00 95.69 112 SER A O 1
ATOM 899 N N . PRO A 1 113 ? 17.254 0.474 -1.064 1.00 95.81 113 PRO A N 1
ATOM 900 C CA . PRO A 1 113 ? 17.286 1.352 -2.241 1.00 95.81 113 PRO A CA 1
ATOM 901 C C . PRO A 1 113 ? 16.144 1.121 -3.242 1.00 95.81 113 PRO A C 1
ATOM 903 O O . PRO A 1 113 ? 16.161 1.688 -4.336 1.00 95.81 113 PRO A O 1
ATOM 906 N N . TYR A 1 114 ? 15.184 0.251 -2.923 1.00 97.12 114 TYR A N 1
ATOM 907 C CA . TYR A 1 114 ? 14.102 -0.129 -3.833 1.00 97.12 114 TYR A CA 1
ATOM 908 C C . TYR A 1 114 ? 13.142 1.040 -4.074 1.00 97.12 114 TYR A C 1
ATOM 910 O O . TYR A 1 114 ? 12.864 1.386 -5.226 1.00 97.12 114 TYR A O 1
ATOM 918 N N . LYS A 1 115 ? 12.739 1.728 -2.995 1.00 96.25 115 LYS A N 1
ATOM 919 C CA . LYS A 1 115 ? 11.813 2.873 -3.038 1.00 96.25 115 LYS A CA 1
ATOM 920 C C . LYS A 1 115 ? 12.327 4.075 -3.838 1.00 96.25 115 LYS A C 1
ATOM 922 O O . LYS A 1 115 ? 11.538 4.926 -4.246 1.00 96.25 115 LYS A O 1
ATOM 927 N N . ASP A 1 116 ? 13.635 4.126 -4.082 1.00 95.56 116 ASP A N 1
ATOM 928 C CA . ASP A 1 116 ? 14.324 5.244 -4.732 1.00 95.56 116 ASP A CA 1
ATOM 929 C C . ASP A 1 116 ? 14.399 5.081 -6.262 1.00 95.56 116 ASP A C 1
ATOM 931 O O . ASP A 1 116 ? 14.883 5.966 -6.965 1.00 95.56 116 ASP A O 1
ATOM 935 N N . LYS A 1 117 ? 13.939 3.943 -6.805 1.00 96.06 117 LYS A N 1
ATOM 936 C CA . LYS A 1 117 ? 14.045 3.619 -8.234 1.00 96.06 117 LYS A CA 1
ATOM 937 C C . LYS A 1 117 ? 12.659 3.398 -8.856 1.00 96.06 117 LYS A C 1
ATOM 939 O O . LYS A 1 117 ? 12.032 2.374 -8.561 1.00 96.06 117 LYS A O 1
ATOM 944 N N . PRO A 1 118 ? 12.171 4.302 -9.731 1.00 97.00 118 PRO A N 1
ATOM 945 C CA . PRO A 1 118 ? 10.894 4.121 -10.417 1.00 97.00 118 PRO A CA 1
ATOM 946 C C . PRO A 1 118 ? 10.931 2.907 -11.349 1.00 97.00 118 PRO A C 1
ATOM 948 O O . PRO A 1 118 ? 11.937 2.638 -12.006 1.00 97.00 118 PRO A O 1
ATOM 951 N N . ALA A 1 119 ? 9.819 2.178 -11.419 1.00 97.31 119 ALA A N 1
ATOM 952 C CA . ALA A 1 119 ? 9.632 1.070 -12.351 1.00 97.31 119 ALA A CA 1
ATOM 953 C C . ALA A 1 119 ? 8.144 0.914 -12.674 1.00 97.31 119 ALA A C 1
ATOM 955 O O . ALA A 1 119 ? 7.311 1.005 -11.775 1.00 97.31 119 ALA A O 1
ATOM 956 N N . MET A 1 120 ? 7.804 0.669 -13.943 1.00 97.75 120 MET A N 1
ATOM 957 C CA . MET A 1 120 ? 6.404 0.474 -14.335 1.00 97.75 120 MET A CA 1
ATOM 958 C C . MET A 1 120 ? 5.865 -0.857 -13.801 1.00 97.75 120 MET A C 1
ATOM 960 O O . MET A 1 120 ? 6.576 -1.867 -13.878 1.00 97.75 120 MET A O 1
ATOM 964 N N . PRO A 1 121 ? 4.615 -0.899 -13.311 1.00 97.81 121 PRO A N 1
ATOM 965 C CA . PRO A 1 121 ? 3.960 -2.161 -13.008 1.00 97.81 121 PRO A CA 1
ATOM 966 C C . PRO A 1 121 ? 3.692 -2.955 -14.287 1.00 97.81 121 PRO A C 1
ATOM 968 O O . PRO A 1 121 ? 3.517 -2.388 -15.369 1.00 97.81 121 PRO A O 1
ATOM 971 N N . SER A 1 122 ? 3.607 -4.279 -14.160 1.00 97.62 122 SER A N 1
ATOM 972 C CA . SER A 1 122 ? 3.035 -5.089 -15.234 1.00 97.62 122 SER A CA 1
ATOM 973 C C . SER A 1 122 ? 1.540 -4.787 -15.386 1.00 97.62 122 SER A C 1
ATOM 975 O O . SER A 1 122 ? 0.873 -4.372 -14.434 1.00 97.62 122 SER A O 1
ATOM 977 N N . VAL A 1 123 ? 0.993 -5.045 -16.577 1.00 97.25 123 VAL A N 1
ATOM 978 C CA . VAL A 1 123 ? -0.445 -4.873 -16.849 1.00 97.25 123 VAL A CA 1
ATOM 979 C C . VAL A 1 123 ? -1.286 -5.720 -15.890 1.00 97.25 123 VAL A C 1
ATOM 981 O O . VAL A 1 123 ? -2.201 -5.200 -15.263 1.00 97.25 123 VAL A O 1
ATOM 984 N N . SER A 1 124 ? -0.922 -6.990 -15.695 1.00 97.88 124 SER A N 1
ATOM 985 C CA . SER A 1 124 ? -1.650 -7.902 -14.804 1.00 97.88 124 SER A CA 1
ATOM 986 C C . SER A 1 124 ? -1.608 -7.471 -13.336 1.00 97.88 124 SER A C 1
ATOM 988 O O . SER A 1 124 ? -2.600 -7.608 -12.621 1.00 97.88 124 SER A O 1
ATOM 990 N N . TYR A 1 125 ? -0.478 -6.926 -12.873 1.00 98.12 125 TYR A N 1
ATOM 991 C CA . TYR A 1 125 ? -0.359 -6.409 -11.511 1.00 98.12 125 TYR A CA 1
ATOM 992 C C . TYR A 1 125 ? -1.248 -5.179 -11.312 1.00 98.12 125 TYR A C 1
ATOM 994 O O . TYR A 1 125 ? -2.005 -5.114 -10.342 1.00 98.12 125 TYR A O 1
ATOM 1002 N N . LEU A 1 126 ? -1.211 -4.239 -12.263 1.00 98.50 126 LEU A N 1
ATOM 1003 C CA . LEU A 1 126 ? -2.051 -3.046 -12.244 1.00 98.50 126 LEU A CA 1
ATOM 1004 C C . LEU A 1 126 ? -3.544 -3.403 -12.280 1.00 98.50 126 LEU A C 1
ATOM 1006 O O . LEU A 1 126 ? -4.311 -2.893 -11.469 1.00 98.50 126 LEU A O 1
ATOM 1010 N N . GLU A 1 127 ? -3.959 -4.317 -13.159 1.00 98.44 127 GLU A N 1
ATOM 1011 C CA . GLU A 1 127 ? -5.340 -4.811 -13.215 1.00 98.44 127 GLU A CA 1
ATOM 1012 C C . GLU A 1 127 ? -5.784 -5.435 -11.888 1.00 98.44 127 GLU A C 1
ATOM 1014 O O . GLU A 1 127 ? -6.912 -5.212 -11.449 1.00 98.44 127 GLU A O 1
ATOM 1019 N N . GLY A 1 128 ? -4.895 -6.169 -11.212 1.00 98.62 128 GLY A N 1
ATOM 1020 C CA . GLY A 1 128 ? -5.150 -6.718 -9.882 1.00 98.62 128 GLY A CA 1
ATOM 1021 C C . GLY A 1 128 ? -5.495 -5.640 -8.850 1.00 98.62 128 GLY A C 1
ATOM 1022 O O . GLY A 1 128 ? -6.483 -5.796 -8.127 1.00 98.62 128 GLY A O 1
ATOM 1023 N N . ILE A 1 129 ? -4.729 -4.542 -8.830 1.00 98.69 129 ILE A N 1
ATOM 1024 C CA . ILE A 1 129 ? -4.973 -3.381 -7.957 1.00 98.69 129 ILE A CA 1
ATOM 1025 C C . ILE A 1 129 ? -6.297 -2.707 -8.320 1.00 98.69 129 ILE A C 1
ATOM 1027 O O . ILE A 1 129 ? -7.139 -2.518 -7.448 1.00 98.69 129 ILE A O 1
ATOM 1031 N N . LEU A 1 130 ? -6.519 -2.401 -9.602 1.00 98.69 130 LEU A N 1
ATOM 1032 C CA . LEU A 1 130 ? -7.741 -1.736 -10.070 1.00 98.69 130 LEU A CA 1
ATOM 1033 C C . LEU A 1 130 ? -9.000 -2.560 -9.762 1.00 98.69 130 LEU A C 1
ATOM 1035 O O . LEU A 1 130 ? -10.035 -2.005 -9.399 1.00 98.69 130 LEU A O 1
ATOM 1039 N N . ASN A 1 131 ? -8.920 -3.888 -9.870 1.00 98.62 131 ASN A N 1
ATOM 1040 C CA . ASN A 1 131 ? -10.001 -4.777 -9.455 1.00 98.62 131 ASN A CA 1
ATOM 1041 C C . ASN A 1 131 ? -10.232 -4.720 -7.940 1.00 98.62 131 ASN A C 1
ATOM 1043 O O . ASN A 1 131 ? -11.385 -4.673 -7.520 1.00 98.62 131 ASN A O 1
ATOM 1047 N N . GLY A 1 132 ? -9.165 -4.656 -7.137 1.00 98.69 132 GLY A N 1
ATOM 1048 C CA . GLY A 1 132 ? -9.265 -4.430 -5.694 1.00 98.69 132 GLY A CA 1
ATOM 1049 C C . GLY A 1 132 ? -9.951 -3.108 -5.353 1.00 98.69 132 GLY A C 1
ATOM 1050 O O . GLY A 1 132 ? -10.856 -3.094 -4.524 1.00 98.69 132 GLY A O 1
ATOM 1051 N N . CYS A 1 133 ? -9.621 -2.017 -6.051 1.00 98.62 133 CYS A N 1
ATOM 1052 C CA . CYS A 1 133 ? -10.314 -0.739 -5.877 1.00 98.62 133 CYS A CA 1
ATOM 1053 C C . CYS A 1 133 ? -11.825 -0.882 -6.126 1.00 98.62 133 CYS A C 1
ATOM 1055 O O . CYS A 1 133 ? -12.632 -0.527 -5.271 1.00 98.62 133 CYS A O 1
ATOM 1057 N N . ARG A 1 134 ? -12.216 -1.494 -7.255 1.00 98.56 134 ARG A N 1
ATOM 1058 C CA . ARG A 1 134 ? -13.633 -1.705 -7.613 1.00 98.56 134 ARG A CA 1
ATOM 1059 C C . ARG A 1 134 ? -14.381 -2.571 -6.601 1.00 98.56 134 ARG A C 1
ATOM 1061 O O . ARG A 1 134 ? -15.518 -2.256 -6.274 1.00 98.56 134 ARG A O 1
ATOM 1068 N N . GLN A 1 135 ? -13.753 -3.640 -6.105 1.00 98.50 135 GLN A N 1
ATOM 1069 C CA . GLN A 1 135 ? -14.342 -4.530 -5.097 1.00 98.50 135 GLN A CA 1
ATOM 1070 C C . GLN A 1 135 ? -14.676 -3.803 -3.787 1.00 98.50 135 GLN A C 1
ATOM 1072 O O . GLN A 1 135 ? -15.616 -4.198 -3.106 1.00 98.50 135 GLN A O 1
ATOM 1077 N N . ASN A 1 136 ? -13.930 -2.745 -3.460 1.00 97.94 136 ASN A N 1
ATOM 1078 C CA . ASN A 1 136 ? -14.047 -2.008 -2.201 1.00 97.94 136 ASN A CA 1
ATOM 1079 C C . ASN A 1 136 ? -14.642 -0.596 -2.368 1.00 97.94 136 ASN A C 1
ATOM 1081 O O . ASN A 1 136 ? -14.620 0.197 -1.427 1.00 97.94 136 ASN A O 1
ATOM 1085 N N . GLY A 1 137 ? -15.149 -0.258 -3.562 1.00 97.50 137 GLY A N 1
ATOM 1086 C CA . GLY A 1 137 ? -15.734 1.058 -3.848 1.00 97.50 137 GLY A CA 1
ATOM 1087 C C . GLY A 1 137 ? -14.735 2.222 -3.805 1.00 97.50 137 GLY A C 1
ATOM 1088 O O . GLY A 1 137 ? -15.139 3.358 -3.579 1.00 97.50 137 GLY A O 1
ATOM 1089 N N . ILE A 1 138 ? -13.444 1.947 -3.998 1.00 98.06 138 ILE A N 1
ATOM 1090 C CA . ILE A 1 138 ? -12.369 2.947 -4.016 1.00 98.06 138 ILE A CA 1
ATOM 1091 C C . ILE A 1 138 ? -12.195 3.489 -5.440 1.00 98.06 138 ILE A C 1
ATOM 1093 O O . ILE A 1 138 ? -12.176 2.718 -6.406 1.00 98.06 138 ILE A O 1
ATOM 1097 N N . ASP A 1 139 ? -12.026 4.807 -5.575 1.00 96.94 139 ASP A N 1
ATOM 1098 C CA . ASP A 1 139 ? -11.704 5.432 -6.859 1.00 96.94 139 ASP A CA 1
ATOM 1099 C C . ASP A 1 139 ? -10.299 5.018 -7.328 1.00 96.94 139 ASP A C 1
ATOM 1101 O O . ASP A 1 139 ? -9.311 5.064 -6.597 1.00 96.94 139 ASP A O 1
ATOM 1105 N N . THR A 1 140 ? -10.201 4.621 -8.591 1.00 97.69 140 THR A N 1
ATOM 1106 C CA . THR A 1 140 ? -8.946 4.227 -9.236 1.00 97.69 140 THR A CA 1
ATOM 1107 C C . THR A 1 140 ? -8.025 5.396 -9.598 1.00 97.69 140 THR A C 1
ATOM 1109 O O . THR A 1 140 ? -6.906 5.155 -10.057 1.00 97.69 140 THR A O 1
ATOM 1112 N N . GLN A 1 141 ? -8.462 6.649 -9.436 1.00 96.06 141 GLN A N 1
ATOM 1113 C CA . GLN A 1 141 ? -7.722 7.832 -9.877 1.00 96.06 141 GLN A CA 1
ATOM 1114 C C . GLN A 1 141 ? -6.306 7.901 -9.290 1.00 96.06 141 GLN A C 1
ATOM 1116 O O . GLN A 1 141 ? -5.359 8.099 -10.051 1.00 96.06 141 GLN A O 1
ATOM 1121 N N . THR A 1 142 ? -6.137 7.656 -7.987 1.00 96.19 142 THR A N 1
ATOM 1122 C CA . THR A 1 142 ? -4.819 7.680 -7.318 1.00 96.19 142 THR A CA 1
ATOM 1123 C C . THR A 1 142 ? -3.865 6.626 -7.893 1.00 96.19 142 THR A C 1
ATOM 1125 O O . THR A 1 142 ? -2.670 6.874 -8.065 1.00 96.19 142 THR A O 1
ATOM 1128 N N . VAL A 1 143 ? -4.392 5.461 -8.285 1.00 98.31 143 VAL A N 1
ATOM 1129 C CA . VAL A 1 143 ? -3.623 4.388 -8.932 1.00 98.31 143 VAL A CA 1
ATOM 1130 C C . VAL A 1 143 ? -3.198 4.790 -10.345 1.00 98.31 143 VAL A C 1
ATOM 1132 O O . VAL A 1 143 ? -2.045 4.591 -10.729 1.00 98.31 143 VAL A O 1
ATOM 1135 N N . ILE A 1 144 ? -4.110 5.375 -11.127 1.00 98.12 144 ILE A N 1
ATOM 1136 C CA . ILE A 1 144 ? -3.832 5.835 -12.497 1.00 98.12 144 ILE A CA 1
ATOM 1137 C C . ILE A 1 144 ? -2.814 6.981 -12.485 1.00 98.12 144 ILE A C 1
ATOM 1139 O O . ILE A 1 144 ? -1.894 7.012 -13.305 1.00 98.12 144 ILE A O 1
ATOM 1143 N N . GLU A 1 145 ? -2.949 7.909 -11.544 1.00 97.50 145 GLU A N 1
ATOM 1144 C CA . GLU A 1 145 ? -2.003 8.998 -11.334 1.00 97.50 145 GLU A CA 1
ATOM 1145 C C . GLU A 1 145 ? -0.613 8.473 -10.970 1.00 97.50 145 GLU A C 1
ATOM 1147 O O . GLU A 1 145 ? 0.366 8.862 -11.606 1.00 97.50 145 GLU A O 1
ATOM 1152 N N . ALA A 1 146 ? -0.516 7.492 -10.069 1.00 98.06 146 ALA A N 1
ATOM 1153 C CA . ALA A 1 146 ? 0.753 6.855 -9.726 1.00 98.06 146 ALA A CA 1
ATOM 1154 C C . ALA A 1 146 ? 1.465 6.238 -10.942 1.00 98.06 146 ALA A C 1
ATOM 1156 O O . ALA A 1 146 ? 2.692 6.334 -11.057 1.00 98.06 146 ALA A O 1
ATOM 1157 N N . VAL A 1 147 ? 0.719 5.643 -11.882 1.00 98.12 147 VAL A N 1
ATOM 1158 C CA . VAL A 1 147 ? 1.272 5.147 -13.156 1.00 98.12 147 VAL A CA 1
ATOM 1159 C C . VAL A 1 147 ? 1.823 6.303 -13.995 1.00 98.12 147 VAL A C 1
ATOM 1161 O O . VAL A 1 147 ? 2.942 6.212 -14.503 1.00 98.12 147 VAL A O 1
ATOM 1164 N N . ARG A 1 148 ? 1.072 7.406 -14.121 1.00 97.62 148 ARG A N 1
ATOM 1165 C CA . ARG A 1 148 ? 1.500 8.594 -14.879 1.00 97.62 148 ARG A CA 1
ATOM 1166 C C . ARG A 1 148 ? 2.755 9.228 -14.282 1.00 97.62 148 ARG A C 1
ATOM 1168 O O . ARG A 1 148 ? 3.698 9.483 -15.028 1.00 97.62 148 ARG A O 1
ATOM 1175 N N . CYS A 1 149 ? 2.793 9.424 -12.966 1.00 96.69 149 CYS A N 1
ATOM 1176 C CA . CYS A 1 149 ? 3.953 9.973 -12.265 1.00 96.69 149 CYS A CA 1
ATOM 1177 C C . CYS A 1 149 ? 5.175 9.062 -12.431 1.00 96.69 149 CYS A C 1
ATOM 1179 O O . CYS A 1 149 ? 6.246 9.524 -12.813 1.00 96.69 149 CYS A O 1
ATOM 1181 N N . THR A 1 150 ? 5.007 7.744 -12.269 1.00 96.38 150 THR A N 1
ATOM 1182 C CA . THR A 1 150 ? 6.103 6.781 -12.478 1.00 96.38 150 THR A CA 1
ATOM 1183 C C . THR A 1 150 ? 6.652 6.851 -13.908 1.00 96.38 150 THR A C 1
ATOM 1185 O O . THR A 1 150 ? 7.865 6.826 -14.111 1.00 96.38 150 THR A O 1
ATOM 1188 N N . GLN A 1 151 ? 5.782 6.996 -14.913 1.00 96.00 151 GLN A N 1
ATOM 1189 C CA . GLN A 1 151 ? 6.195 7.130 -16.311 1.00 96.00 151 GLN A CA 1
ATOM 1190 C C . GLN A 1 151 ? 7.006 8.410 -16.578 1.00 96.00 151 GLN A C 1
ATOM 1192 O O . GLN A 1 151 ? 7.881 8.392 -17.446 1.00 96.00 151 GLN A O 1
ATOM 1197 N N . GLN A 1 152 ? 6.721 9.499 -15.859 1.00 95.38 152 GLN A N 1
ATOM 1198 C CA . GLN A 1 152 ? 7.446 10.772 -15.957 1.00 95.38 152 GLN A CA 1
ATOM 1199 C C . GLN A 1 152 ? 8.794 10.747 -15.228 1.00 95.38 152 GLN A C 1
ATOM 1201 O O . GLN A 1 152 ? 9.742 11.383 -15.680 1.00 95.38 152 GLN A O 1
ATOM 1206 N N . GLU A 1 153 ? 8.887 10.008 -14.121 1.00 94.25 153 GLU A N 1
ATOM 1207 C CA . GLU A 1 153 ? 10.126 9.837 -13.353 1.00 94.25 153 GLU A CA 1
ATOM 1208 C C . GLU A 1 153 ? 11.139 8.914 -14.055 1.00 94.25 153 GLU A C 1
ATOM 1210 O O . GLU A 1 153 ? 12.341 8.983 -13.792 1.00 94.25 153 GLU A O 1
ATOM 1215 N N . LEU A 1 154 ? 10.674 8.033 -14.947 1.00 91.38 154 LEU A N 1
ATOM 1216 C CA . LEU A 1 154 ? 11.556 7.163 -15.718 1.00 91.38 154 LEU A CA 1
ATOM 1217 C C . LEU A 1 154 ? 12.397 7.970 -16.719 1.00 91.38 154 LEU A C 1
ATOM 1219 O O . LEU A 1 154 ? 11.873 8.849 -17.408 1.00 91.38 154 LEU A O 1
ATOM 1223 N N . PRO A 1 155 ? 13.692 7.638 -16.879 1.00 82.00 155 PRO A N 1
ATOM 1224 C CA . PRO A 1 155 ? 14.534 8.303 -17.860 1.00 82.00 155 PRO A CA 1
ATOM 1225 C C . PRO A 1 155 ? 13.942 8.122 -19.259 1.00 82.00 155 PRO A C 1
ATOM 1227 O O . PRO A 1 155 ? 13.615 7.004 -19.674 1.00 82.00 155 PRO A O 1
ATOM 1230 N N . GLN A 1 156 ? 13.813 9.224 -20.002 1.00 68.25 156 GLN A N 1
ATOM 1231 C CA . GLN A 1 156 ? 13.352 9.168 -21.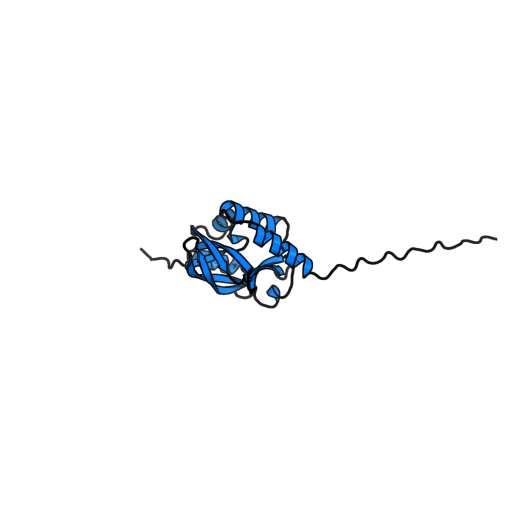384 1.00 68.25 156 GLN A CA 1
ATOM 1232 C C . GLN A 1 156 ? 14.287 8.255 -22.182 1.00 68.25 156 GLN A C 1
ATOM 1234 O O . GLN A 1 156 ? 15.504 8.452 -22.206 1.00 68.25 156 GLN A O 1
ATOM 1239 N N . LYS A 1 157 ? 13.726 7.239 -22.847 1.00 56.00 157 LYS A N 1
ATOM 1240 C CA . LYS A 1 157 ? 14.495 6.422 -23.787 1.00 56.00 157 LYS A CA 1
ATOM 1241 C C . LYS A 1 157 ? 14.969 7.331 -24.919 1.00 56.00 157 LYS A C 1
ATOM 1243 O O . LYS A 1 157 ? 14.169 7.737 -25.758 1.00 56.00 157 LYS A O 1
ATOM 1248 N N . VAL A 1 158 ? 16.268 7.621 -24.963 1.00 47.72 158 VAL A N 1
ATOM 1249 C CA . VAL A 1 158 ? 16.895 8.243 -26.132 1.00 47.72 158 VAL A CA 1
ATOM 1250 C C . VAL A 1 158 ? 16.738 7.264 -27.293 1.00 47.72 158 VAL A C 1
ATOM 1252 O O . VAL A 1 158 ? 17.361 6.203 -27.313 1.00 47.72 158 VAL A O 1
ATOM 1255 N N . VAL A 1 159 ? 15.857 7.581 -28.240 1.00 46.78 159 VAL A N 1
ATOM 1256 C CA . VAL A 1 159 ? 15.693 6.790 -29.463 1.00 46.78 159 VAL A CA 1
ATOM 1257 C C . VAL A 1 159 ? 16.984 6.939 -30.274 1.00 46.78 159 VAL A C 1
ATOM 1259 O O . VAL A 1 159 ? 17.328 8.067 -30.636 1.00 46.78 159 VAL A O 1
ATOM 1262 N N . PRO A 1 160 ? 17.719 5.857 -30.593 1.00 46.03 160 PRO A N 1
ATOM 1263 C CA . PRO A 1 160 ? 18.897 5.972 -31.436 1.00 46.03 160 PRO A CA 1
ATOM 1264 C C . PRO A 1 160 ? 18.467 6.500 -32.806 1.00 46.03 160 PRO A C 1
ATOM 1266 O O . PRO A 1 160 ? 17.703 5.845 -33.520 1.00 46.03 160 PRO A O 1
ATOM 1269 N N . HIS A 1 161 ? 18.943 7.687 -33.187 1.00 45.53 161 HIS A N 1
ATOM 1270 C CA . HIS A 1 161 ? 18.815 8.170 -34.557 1.00 45.53 161 HIS A CA 1
ATOM 1271 C C . HIS A 1 161 ? 19.453 7.139 -35.493 1.00 45.53 161 HIS A C 1
ATOM 1273 O O . HIS A 1 161 ? 20.668 6.920 -35.472 1.00 45.53 161 HIS A O 1
ATOM 1279 N N . LYS A 1 162 ? 18.629 6.481 -36.319 1.00 45.81 162 LYS A N 1
ATOM 1280 C CA . LYS A 1 162 ? 19.110 5.658 -37.430 1.00 45.81 162 LYS A CA 1
ATOM 1281 C C . LYS A 1 162 ? 19.968 6.557 -38.321 1.00 45.81 162 LYS A C 1
ATOM 1283 O O . LYS A 1 162 ? 19.434 7.416 -39.017 1.00 45.81 162 LYS A O 1
ATOM 1288 N N . LYS A 1 163 ? 21.292 6.365 -38.304 1.00 43.78 163 LYS A N 1
ATOM 1289 C CA . LYS A 1 163 ? 22.200 6.979 -39.282 1.00 43.78 163 LYS A CA 1
ATOM 1290 C C . LYS A 1 163 ? 21.688 6.626 -40.680 1.00 43.78 163 LYS A C 1
ATOM 1292 O O . LYS A 1 163 ? 21.657 5.449 -41.043 1.00 43.78 163 LYS A O 1
ATOM 1297 N N . GLN A 1 164 ? 21.268 7.635 -41.442 1.00 43.09 164 GLN A N 1
ATOM 1298 C CA . GLN A 1 164 ? 20.978 7.489 -42.865 1.00 43.09 164 GLN A CA 1
ATOM 1299 C C . GLN A 1 164 ? 22.234 6.939 -43.545 1.00 43.09 164 GLN A C 1
ATOM 1301 O O . GLN A 1 164 ? 23.285 7.579 -43.558 1.00 43.09 164 GLN A O 1
ATOM 1306 N N . ARG A 1 165 ? 22.143 5.719 -44.079 1.00 47.28 165 ARG A N 1
ATOM 1307 C CA . ARG A 1 165 ? 23.172 5.171 -44.963 1.00 47.28 165 ARG A CA 1
ATOM 1308 C C . ARG A 1 165 ? 23.163 6.005 -46.244 1.00 47.28 165 ARG A C 1
ATOM 1310 O O . ARG A 1 165 ? 22.192 5.951 -46.990 1.00 47.28 165 ARG A O 1
ATOM 1317 N N . HIS A 1 166 ? 24.224 6.774 -46.479 1.00 44.75 166 HIS A N 1
ATOM 1318 C CA . HIS A 1 166 ? 24.484 7.365 -47.791 1.00 44.75 166 HIS A CA 1
ATOM 1319 C C . HIS A 1 166 ? 24.694 6.241 -48.825 1.00 44.75 166 HIS A C 1
ATOM 1321 O O . HIS A 1 166 ? 25.392 5.267 -48.512 1.00 44.75 166 HIS A O 1
ATOM 1327 N N . PRO A 1 167 ? 24.122 6.334 -50.038 1.00 44.19 167 PRO A N 1
ATOM 1328 C CA . PRO A 1 167 ? 24.418 5.384 -51.099 1.00 44.19 167 PRO A CA 1
ATOM 1329 C C . PRO A 1 167 ? 25.870 5.573 -51.550 1.00 44.19 167 PRO A C 1
ATOM 1331 O O . PRO A 1 167 ? 26.304 6.690 -51.824 1.00 44.19 167 PRO A O 1
ATOM 1334 N N . LYS A 1 168 ? 26.629 4.476 -51.637 1.00 43.59 168 LYS A N 1
ATOM 1335 C CA . LYS A 1 168 ? 27.919 4.471 -52.333 1.00 43.59 168 LYS A CA 1
ATOM 1336 C C . LYS A 1 168 ? 27.650 4.650 -53.828 1.00 43.59 168 LYS A C 1
ATOM 1338 O O . LYS A 1 168 ? 27.021 3.780 -54.429 1.00 43.59 168 LYS A O 1
ATOM 1343 N N . HIS A 1 169 ? 28.140 5.741 -54.410 1.00 4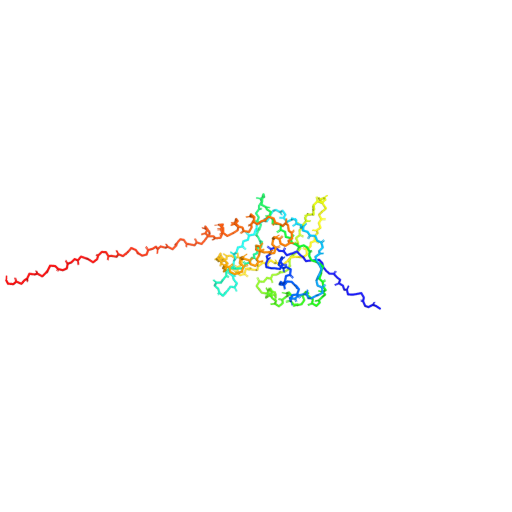2.47 169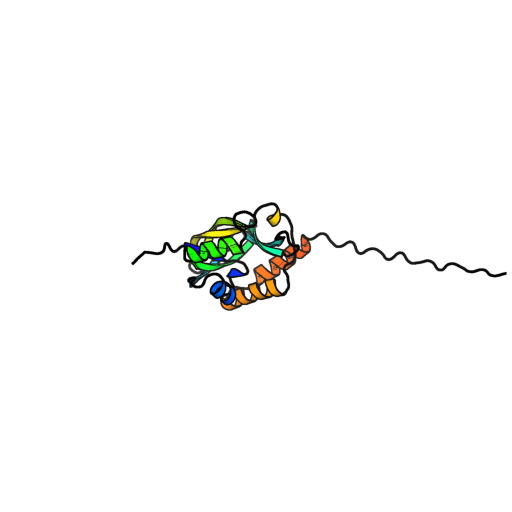 HIS A N 1
ATOM 1344 C CA . HIS A 1 169 ? 28.276 5.860 -55.858 1.00 42.47 169 HIS A CA 1
ATOM 1345 C C . HIS A 1 169 ? 29.228 4.755 -56.337 1.00 42.47 169 HIS A C 1
ATOM 1347 O O . HIS A 1 169 ? 30.378 4.684 -55.904 1.00 42.47 169 HIS A O 1
ATOM 1353 N N . LYS A 1 170 ? 28.718 3.854 -57.179 1.00 43.22 170 LYS A N 1
ATOM 1354 C CA . LYS A 1 170 ? 29.539 3.053 -58.084 1.00 43.22 170 LYS A CA 1
ATOM 1355 C C . LYS A 1 170 ? 29.783 3.919 -59.316 1.00 43.22 170 LYS A C 1
ATOM 1357 O O . LYS A 1 170 ? 28.815 4.290 -59.971 1.00 43.22 170 LYS A O 1
ATOM 1362 N N . GLU A 1 171 ? 31.037 4.206 -59.625 1.00 41.84 171 GLU A N 1
ATOM 1363 C CA . GLU A 1 171 ? 31.450 4.542 -60.986 1.00 41.84 171 GLU A CA 1
ATOM 1364 C C . GLU A 1 171 ? 32.262 3.360 -61.512 1.00 41.84 171 GLU A C 1
ATOM 1366 O O . GLU A 1 171 ? 33.320 3.012 -60.988 1.00 41.84 171 GLU A O 1
ATOM 1371 N N . GLU A 1 172 ? 31.664 2.677 -62.484 1.00 42.28 172 GLU A N 1
ATOM 1372 C CA . GLU A 1 172 ? 32.320 1.759 -63.402 1.00 42.28 172 GLU A CA 1
ATOM 1373 C C . GLU A 1 172 ? 32.729 2.555 -64.649 1.00 42.28 172 GLU A C 1
ATOM 1375 O O . GLU A 1 172 ? 31.887 3.254 -65.212 1.00 42.28 172 GLU A O 1
ATOM 1380 N N . ARG A 1 173 ? 33.967 2.294 -65.097 1.00 43.53 173 ARG A N 1
ATOM 1381 C CA . ARG A 1 173 ? 34.622 2.635 -66.377 1.00 43.53 173 ARG A CA 1
ATOM 1382 C C . ARG A 1 173 ? 35.348 3.969 -66.490 1.00 43.53 173 ARG A C 1
ATOM 1384 O O . ARG A 1 173 ? 34.693 5.026 -66.521 1.00 43.53 173 ARG A O 1
#